Protein AF-A0AAU0KNS1-F1 (afdb_monomer_lite)

Sequence (50 aa):
MKQIRRWSTERKEQERKLNLERRGMKVAPLFADELIARELEKRHDYFKGK

Structure (mmCIF, N/CA/C/O backbone):
data_AF-A0AAU0KNS1-F1
#
_entry.id   AF-A0AAU0KNS1-F1
#
loop_
_atom_site.group_PDB
_atom_site.id
_atom_site.type_symbol
_atom_site.label_atom_id
_atom_site.label_alt_id
_atom_site.label_comp_id
_atom_site.label_asym_id
_atom_site.label_entity_id
_atom_site.label_seq_id
_atom_site.pdbx_PDB_ins_code
_atom_site.Cartn_x
_atom_site.Cartn_y
_atom_site.Cartn_z
_atom_site.occupancy
_atom_site.B_iso_or_equiv
_atom_site.auth_seq_id
_atom_site.auth_comp_id
_atom_site.auth_asym_id
_atom_site.auth_atom_id
_atom_site.pdbx_PDB_model_num
ATOM 1 N N . MET A 1 1 ? -4.127 -0.002 34.764 1.00 58.09 1 MET A N 1
ATOM 2 C CA . MET A 1 1 ? -4.756 -0.405 33.483 1.00 58.09 1 MET A CA 1
ATOM 3 C C . MET A 1 1 ? -3.975 0.216 32.327 1.00 58.09 1 MET A C 1
ATOM 5 O O . MET A 1 1 ? -3.804 1.428 32.323 1.00 58.09 1 MET A O 1
ATOM 9 N N . LYS A 1 2 ? -3.438 -0.581 31.390 1.00 68.81 2 LYS A N 1
ATOM 10 C CA . LYS A 1 2 ? -2.667 -0.069 30.240 1.00 68.81 2 LYS A CA 1
ATOM 11 C C . LYS A 1 2 ? -3.653 0.540 29.233 1.00 68.81 2 LYS A C 1
ATOM 13 O O . LYS A 1 2 ? -4.458 -0.185 28.660 1.00 68.81 2 LYS A O 1
ATOM 18 N N . GLN A 1 3 ? -3.637 1.862 29.066 1.00 68.56 3 GLN A N 1
ATOM 19 C CA . GLN A 1 3 ? -4.484 2.565 28.097 1.00 68.56 3 GLN A CA 1
ATOM 20 C C . GLN A 1 3 ? -4.121 2.095 26.680 1.00 68.56 3 GLN A C 1
ATOM 22 O O . GLN A 1 3 ? -3.036 2.390 26.176 1.00 68.56 3 GLN A O 1
ATOM 27 N N . ILE A 1 4 ? -5.006 1.324 26.045 1.00 71.62 4 ILE A N 1
ATOM 28 C CA . ILE A 1 4 ? -4.839 0.921 24.647 1.00 71.62 4 ILE A CA 1
ATOM 29 C C . ILE A 1 4 ? -5.074 2.170 23.798 1.00 71.62 4 ILE A C 1
ATOM 31 O O . ILE A 1 4 ? -6.213 2.587 23.592 1.00 71.62 4 ILE A O 1
ATOM 35 N N . ARG A 1 5 ? -3.991 2.776 23.300 1.00 72.69 5 ARG A N 1
ATOM 36 C CA . ARG A 1 5 ? -4.064 3.852 22.307 1.00 72.69 5 ARG A CA 1
ATOM 37 C C . ARG A 1 5 ? -4.649 3.286 21.013 1.00 72.69 5 ARG A C 1
ATOM 39 O O . ARG A 1 5 ? -3.932 2.723 20.188 1.00 72.69 5 ARG A O 1
ATOM 46 N N . ARG A 1 6 ? -5.966 3.420 20.841 1.00 76.44 6 ARG A N 1
ATOM 47 C CA . ARG A 1 6 ? -6.631 3.173 19.560 1.00 76.44 6 ARG A CA 1
ATOM 48 C C . ARG A 1 6 ? -6.192 4.259 18.589 1.00 76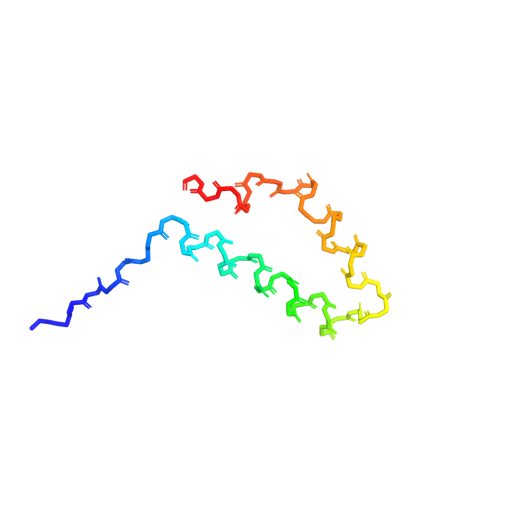.44 6 ARG A C 1
ATOM 50 O O . ARG A 1 6 ? -6.341 5.443 18.870 1.00 76.44 6 ARG A O 1
ATOM 57 N N . TRP A 1 7 ? -5.625 3.853 17.462 1.00 78.69 7 TRP A N 1
ATOM 58 C CA . TRP A 1 7 ? -5.306 4.792 16.394 1.00 78.69 7 TRP A CA 1
ATOM 59 C C . TRP A 1 7 ? -6.588 5.382 15.813 1.00 78.69 7 TRP A C 1
ATOM 61 O O . TRP A 1 7 ? -7.545 4.634 15.572 1.00 78.69 7 TRP A O 1
ATOM 71 N N . SER A 1 8 ? -6.571 6.695 15.565 1.00 82.88 8 SER A N 1
ATOM 72 C CA . SER A 1 8 ? -7.584 7.351 14.741 1.00 82.88 8 SER A CA 1
ATOM 73 C C . SER A 1 8 ? -7.588 6.738 13.338 1.00 82.88 8 SER A C 1
ATOM 75 O O . SER A 1 8 ? -6.595 6.153 12.892 1.00 82.88 8 SER A O 1
ATOM 77 N N . THR A 1 9 ? -8.722 6.837 12.653 1.00 85.00 9 THR A N 1
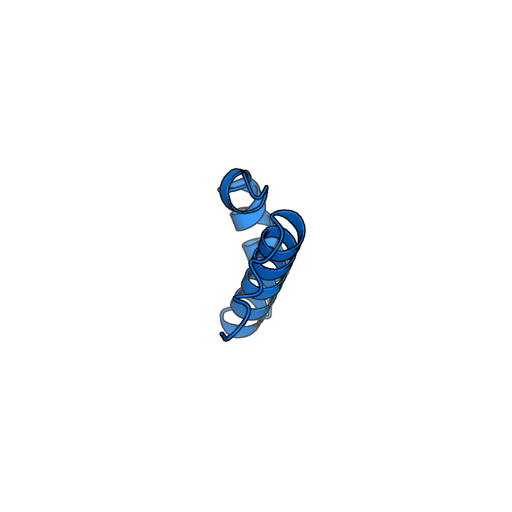ATOM 78 C CA . THR A 1 9 ? -8.879 6.409 11.255 1.00 85.00 9 THR A CA 1
ATOM 79 C C . THR A 1 9 ? -7.834 7.078 10.366 1.00 85.00 9 THR A C 1
ATOM 81 O O . THR A 1 9 ? -7.078 6.372 9.706 1.00 85.00 9 THR A O 1
ATOM 84 N N . GLU A 1 10 ? -7.641 8.390 10.504 1.00 85.06 10 GLU A N 1
ATOM 85 C CA . GLU A 1 10 ? -6.604 9.156 9.794 1.00 85.06 10 GLU A CA 1
ATOM 86 C C . GLU A 1 10 ? -5.188 8.592 9.997 1.00 85.06 10 GLU A C 1
ATOM 88 O O . GLU A 1 10 ? -4.433 8.406 9.042 1.00 85.06 10 GLU A O 1
ATOM 93 N N . ARG A 1 11 ? -4.824 8.242 11.240 1.00 88.38 11 ARG A N 1
ATOM 94 C CA . ARG A 1 11 ? -3.523 7.618 11.536 1.00 88.38 11 ARG A CA 1
ATOM 95 C C . ARG A 1 11 ? -3.380 6.258 10.861 1.00 88.38 11 ARG A C 1
ATOM 97 O O . ARG A 1 11 ? -2.295 5.923 10.394 1.00 88.38 11 ARG A O 1
ATOM 104 N N . LYS A 1 12 ? -4.453 5.464 10.811 1.00 88.50 12 LYS A N 1
ATOM 105 C CA . LYS A 1 12 ? -4.447 4.166 10.120 1.00 88.50 12 LYS A CA 1
ATOM 106 C C . LYS A 1 12 ? -4.304 4.337 8.611 1.00 88.50 12 LYS A C 1
ATOM 108 O O . LYS A 1 12 ? -3.605 3.537 7.999 1.00 88.50 12 LYS A O 1
ATOM 113 N N . GLU A 1 13 ? -4.937 5.344 8.018 1.00 90.62 13 GLU A N 1
ATOM 114 C CA . GLU A 1 13 ? -4.797 5.652 6.590 1.00 90.62 13 GLU A CA 1
ATOM 115 C C . GLU A 1 13 ? -3.367 6.025 6.233 1.00 90.62 13 GLU A C 1
ATOM 117 O O . GLU A 1 13 ? -2.780 5.433 5.325 1.00 90.62 13 GLU A O 1
ATOM 122 N N . GLN A 1 14 ? -2.792 6.964 6.987 1.00 90.88 14 GLN A N 1
ATOM 123 C CA . GLN A 1 14 ? -1.411 7.393 6.802 1.00 90.88 14 GLN A CA 1
ATOM 124 C C . GLN A 1 14 ? -0.451 6.210 6.931 1.00 90.88 14 GLN A C 1
ATOM 126 O O . GLN A 1 14 ? 0.369 5.989 6.043 1.00 90.88 14 GLN A O 1
ATOM 131 N N . GLU A 1 15 ? -0.598 5.381 7.968 1.00 93.00 15 GLU A N 1
ATOM 132 C CA . GLU A 1 15 ? 0.287 4.227 8.148 1.00 93.00 15 GLU A CA 1
ATOM 133 C C . GLU A 1 15 ? 0.115 3.176 7.037 1.00 93.00 15 GLU A C 1
ATOM 135 O O . GLU A 1 15 ? 1.090 2.548 6.627 1.00 93.00 15 GLU A O 1
ATOM 140 N N . ARG A 1 16 ? -1.099 2.982 6.499 1.00 92.44 16 ARG A N 1
ATOM 141 C CA . ARG A 1 16 ? -1.314 2.083 5.349 1.00 92.44 16 ARG A CA 1
ATOM 142 C C . ARG A 1 16 ? -0.582 2.585 4.104 1.00 92.44 16 ARG A C 1
ATOM 144 O O . ARG A 1 16 ? 0.039 1.766 3.429 1.00 92.44 16 ARG A O 1
ATOM 151 N N . LYS A 1 17 ? -0.617 3.893 3.824 1.00 91.81 17 LYS A N 1
ATOM 152 C CA . LYS A 1 17 ? 0.110 4.501 2.696 1.00 91.81 17 LYS A CA 1
ATOM 153 C C . LYS A 1 17 ? 1.626 4.383 2.875 1.00 91.81 17 LYS A C 1
ATOM 155 O O . LYS A 1 17 ? 2.293 3.849 1.998 1.00 91.81 17 LYS A O 1
ATOM 160 N N . LEU A 1 18 ? 2.146 4.727 4.054 1.00 93.56 18 LEU A N 1
ATOM 161 C CA . LEU A 1 18 ? 3.577 4.598 4.365 1.00 93.56 18 LEU A CA 1
ATOM 162 C C . LEU A 1 18 ? 4.065 3.146 4.269 1.00 93.56 18 LEU A C 1
ATOM 164 O O . LEU A 1 18 ? 5.157 2.870 3.777 1.00 93.56 18 LEU A O 1
ATOM 168 N N . ASN A 1 19 ? 3.257 2.185 4.718 1.00 94.62 19 ASN A N 1
ATO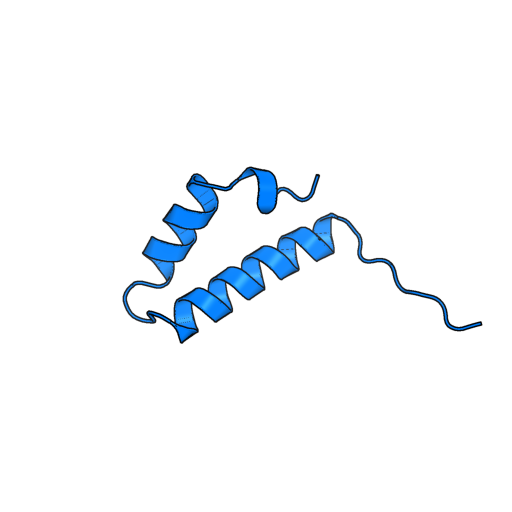M 169 C CA . ASN A 1 19 ? 3.600 0.774 4.577 1.00 94.62 19 ASN A CA 1
ATOM 170 C C . ASN A 1 19 ? 3.548 0.297 3.124 1.00 94.62 19 ASN A C 1
ATOM 172 O O . ASN A 1 19 ? 4.344 -0.567 2.756 1.00 94.62 19 ASN A O 1
ATOM 176 N N . LEU A 1 20 ? 2.646 0.838 2.303 1.00 93.81 20 LEU A N 1
ATOM 177 C CA . LEU A 1 20 ? 2.621 0.563 0.870 1.00 93.81 20 LEU A CA 1
ATOM 178 C C . LEU A 1 20 ? 3.897 1.086 0.198 1.00 93.81 20 LEU A C 1
ATOM 180 O O . LEU A 1 20 ? 4.547 0.321 -0.508 1.00 93.81 20 LEU A O 1
ATOM 184 N N . GLU A 1 21 ? 4.309 2.315 0.502 1.00 94.62 21 GLU A N 1
ATOM 185 C CA . GLU A 1 21 ? 5.556 2.909 0.002 1.00 94.62 21 GLU A CA 1
ATOM 186 C C . GLU A 1 21 ? 6.783 2.082 0.399 1.00 94.62 21 GLU A C 1
ATOM 188 O O . GLU A 1 21 ? 7.567 1.667 -0.455 1.00 94.62 21 GLU A O 1
ATOM 193 N N . ARG A 1 22 ? 6.912 1.737 1.688 1.00 96.00 22 ARG A N 1
ATOM 194 C CA . ARG A 1 22 ? 8.010 0.887 2.183 1.00 96.00 22 ARG A CA 1
ATOM 195 C C . ARG A 1 22 ? 8.041 -0.473 1.489 1.00 96.00 22 ARG A C 1
ATOM 197 O O . ARG A 1 22 ? 9.117 -0.990 1.194 1.00 96.00 22 ARG A O 1
ATOM 204 N N . ARG A 1 23 ? 6.875 -1.081 1.247 1.00 95.25 23 ARG A N 1
ATOM 205 C CA . ARG A 1 23 ? 6.780 -2.366 0.540 1.00 95.25 23 ARG A CA 1
ATOM 206 C C . ARG A 1 23 ? 7.140 -2.225 -0.934 1.00 95.25 23 ARG A C 1
ATOM 208 O O . ARG A 1 23 ? 7.864 -3.083 -1.427 1.00 95.25 23 ARG A O 1
ATOM 215 N N . GLY A 1 24 ? 6.683 -1.167 -1.602 1.00 94.56 24 GLY A N 1
ATOM 216 C CA . GLY A 1 24 ? 7.032 -0.859 -2.989 1.00 94.56 24 GLY A CA 1
ATOM 217 C C . GLY A 1 24 ? 8.540 -0.709 -3.155 1.00 94.56 24 GLY A C 1
ATOM 218 O O . GLY A 1 24 ? 9.149 -1.472 -3.900 1.00 94.56 24 GLY A O 1
ATOM 219 N N . MET A 1 25 ? 9.155 0.157 -2.345 1.00 94.69 25 MET A N 1
ATOM 220 C CA . MET A 1 25 ? 10.606 0.373 -2.347 1.00 94.69 25 MET A CA 1
ATOM 221 C C . MET A 1 25 ? 11.401 -0.892 -2.019 1.00 94.69 25 MET A C 1
ATOM 223 O O . MET A 1 25 ? 12.488 -1.085 -2.548 1.00 94.69 25 MET A O 1
ATOM 227 N N . LYS A 1 26 ? 10.875 -1.777 -1.164 1.00 95.81 26 LYS A N 1
ATOM 228 C CA . LYS A 1 26 ? 11.544 -3.040 -0.821 1.00 95.81 26 LYS A CA 1
ATOM 229 C C . LYS A 1 26 ? 11.462 -4.087 -1.935 1.00 95.81 26 LYS A C 1
ATOM 231 O O . LYS A 1 26 ? 12.408 -4.844 -2.113 1.00 95.81 26 LYS A O 1
ATOM 236 N N . VAL A 1 27 ? 10.319 -4.194 -2.612 1.00 95.00 27 VAL A N 1
ATOM 237 C CA . VAL A 1 27 ? 10.058 -5.261 -3.595 1.00 95.00 27 VAL A CA 1
ATOM 238 C C . VAL A 1 27 ? 10.556 -4.877 -4.983 1.00 95.00 27 VAL A C 1
ATOM 240 O O . VAL A 1 27 ? 11.144 -5.708 -5.668 1.00 95.00 27 VAL A O 1
ATOM 243 N N . ALA A 1 28 ? 10.321 -3.636 -5.401 1.00 93.94 28 ALA A N 1
ATOM 244 C CA . ALA A 1 28 ? 10.666 -3.158 -6.730 1.00 93.94 28 ALA A CA 1
ATOM 245 C C . ALA A 1 28 ? 11.004 -1.660 -6.675 1.00 93.94 28 ALA A C 1
ATOM 247 O O . ALA A 1 28 ? 10.168 -0.841 -7.048 1.00 93.94 28 ALA A O 1
ATOM 248 N N . PRO A 1 29 ? 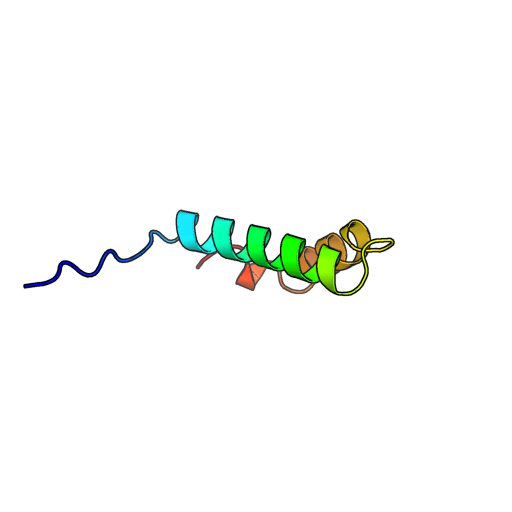12.222 -1.288 -6.235 1.00 94.50 29 PRO A N 1
ATOM 249 C CA . PRO A 1 29 ? 12.612 0.114 -6.077 1.00 94.50 29 PRO A CA 1
ATOM 250 C C . PRO A 1 29 ? 12.428 0.943 -7.353 1.00 94.50 29 PRO A C 1
ATOM 252 O O . PRO A 1 29 ? 11.953 2.068 -7.291 1.00 94.50 29 PRO A O 1
ATOM 255 N N . LEU A 1 30 ? 12.764 0.371 -8.515 1.00 96.75 30 LEU A N 1
ATOM 256 C CA . LEU A 1 30 ? 12.695 1.068 -9.805 1.00 96.75 30 LEU A CA 1
ATOM 257 C C . LEU A 1 30 ? 11.259 1.313 -10.292 1.00 96.75 30 LEU A C 1
ATOM 259 O O . LEU A 1 30 ? 11.041 2.216 -11.086 1.00 96.75 30 LEU A O 1
ATOM 263 N N . PHE A 1 31 ? 10.295 0.523 -9.815 1.00 93.88 31 PHE A N 1
ATOM 264 C CA . PHE A 1 31 ? 8.881 0.615 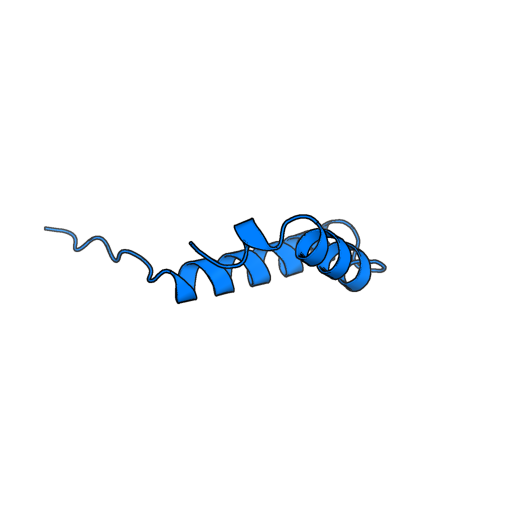-10.196 1.00 93.88 31 PHE A CA 1
ATOM 265 C C . PHE A 1 31 ? 7.993 0.949 -8.996 1.00 93.88 31 PHE A C 1
ATOM 267 O O . PHE A 1 31 ? 6.784 0.715 -9.034 1.00 93.88 31 PHE A O 1
ATOM 274 N N . ALA A 1 32 ? 8.584 1.429 -7.898 1.00 94.25 32 ALA A N 1
ATOM 275 C CA . ALA A 1 32 ? 7.874 1.604 -6.642 1.00 94.25 32 ALA A CA 1
ATOM 276 C C . ALA A 1 32 ? 6.698 2.563 -6.833 1.00 94.25 32 ALA A C 1
ATOM 278 O O . ALA A 1 32 ? 5.569 2.200 -6.515 1.00 94.25 32 ALA A O 1
ATOM 279 N N . ASP A 1 33 ? 6.946 3.718 -7.444 1.00 93.44 33 ASP A N 1
ATOM 280 C CA . ASP A 1 33 ? 5.933 4.749 -7.665 1.00 93.44 33 ASP A CA 1
ATOM 281 C C . ASP A 1 33 ? 4.775 4.247 -8.539 1.00 93.44 33 ASP A C 1
ATOM 283 O O . ASP A 1 33 ? 3.608 4.432 -8.190 1.00 93.44 33 ASP A O 1
ATOM 287 N N . GLU A 1 34 ? 5.072 3.526 -9.623 1.00 95.19 34 GLU A N 1
ATOM 288 C CA . GLU A 1 34 ? 4.054 2.953 -10.514 1.00 95.19 34 GLU A CA 1
ATOM 289 C C . GLU A 1 34 ? 3.207 1.881 -9.815 1.00 95.19 34 GLU A C 1
ATOM 291 O O . GLU A 1 34 ? 1.978 1.860 -9.938 1.00 95.19 34 GLU A O 1
ATOM 296 N N . LEU A 1 35 ? 3.842 0.992 -9.045 1.00 93.19 35 LEU A N 1
ATOM 297 C CA . LEU A 1 35 ? 3.143 -0.051 -8.294 1.00 93.19 35 LEU A CA 1
ATOM 298 C C . LEU A 1 35 ? 2.286 0.534 -7.171 1.00 93.19 35 LEU A C 1
ATOM 300 O O . LEU A 1 35 ? 1.174 0.056 -6.938 1.00 93.19 35 LEU A O 1
ATOM 304 N N . ILE A 1 36 ? 2.783 1.569 -6.491 1.00 93.25 36 ILE A N 1
ATOM 305 C CA . ILE A 1 36 ? 2.048 2.289 -5.450 1.00 93.25 36 ILE A CA 1
ATOM 306 C C . ILE A 1 36 ? 0.830 2.976 -6.069 1.00 93.25 36 ILE A C 1
ATOM 308 O O . ILE A 1 36 ? -0.281 2.776 -5.578 1.00 93.25 36 ILE A O 1
ATOM 312 N N . ALA A 1 37 ? 1.007 3.722 -7.163 1.00 94.00 37 ALA A N 1
ATOM 313 C CA . ALA A 1 37 ? -0.083 4.407 -7.856 1.00 94.00 37 ALA A CA 1
ATOM 314 C C . ALA A 1 37 ? -1.172 3.421 -8.305 1.00 94.00 37 ALA A C 1
ATOM 316 O O . ALA A 1 37 ? -2.354 3.617 -8.015 1.00 94.00 37 ALA A O 1
ATOM 317 N N . ARG A 1 38 ? -0.768 2.301 -8.914 1.00 93.88 38 ARG A N 1
ATOM 318 C CA . ARG A 1 38 ? -1.688 1.249 -9.357 1.00 93.88 38 ARG A CA 1
ATOM 319 C C . ARG A 1 38 ? -2.443 0.594 -8.200 1.00 93.88 38 ARG A C 1
ATOM 321 O O . ARG A 1 38 ? -3.631 0.300 -8.330 1.00 93.88 38 ARG A O 1
ATOM 328 N N . GLU A 1 39 ? -1.781 0.332 -7.075 1.00 93.00 39 GLU A N 1
ATOM 329 C CA . GLU A 1 39 ? -2.430 -0.270 -5.902 1.00 93.00 39 GLU A CA 1
ATOM 330 C C . GLU A 1 39 ? -3.396 0.716 -5.225 1.00 93.00 39 GLU A C 1
ATOM 332 O O . GLU A 1 39 ? -4.483 0.315 -4.798 1.00 93.00 39 GLU A O 1
ATOM 337 N N . LEU A 1 40 ? -3.044 2.007 -5.174 1.00 92.06 40 LEU A N 1
ATOM 338 C CA . LEU A 1 40 ? -3.926 3.065 -4.674 1.00 92.06 40 LEU A CA 1
ATOM 339 C C . LEU A 1 40 ? -5.178 3.221 -5.543 1.00 92.06 40 LEU A C 1
ATOM 341 O O . LEU A 1 40 ? -6.268 3.387 -4.998 1.00 92.06 40 LEU A O 1
ATOM 345 N N . GLU A 1 41 ? -5.047 3.114 -6.864 1.00 92.81 41 GLU A N 1
ATOM 346 C CA . GLU A 1 41 ? -6.178 3.155 -7.793 1.00 92.81 41 GLU A CA 1
ATOM 347 C C . GLU A 1 41 ? -7.063 1.907 -7.654 1.00 92.81 41 GLU A C 1
ATOM 349 O O . GLU A 1 41 ? -8.277 2.002 -7.457 1.00 92.81 41 GLU A O 1
ATOM 354 N N . LYS A 1 42 ? -6.450 0.718 -7.650 1.00 94.06 42 LYS A N 1
ATOM 355 C CA . LYS A 1 42 ? -7.165 -0.563 -7.579 1.00 94.06 42 LYS A CA 1
ATOM 356 C C . LYS A 1 42 ? -7.900 -0.769 -6.253 1.00 94.06 42 LYS A C 1
ATOM 358 O O . LYS A 1 42 ? -8.937 -1.431 -6.222 1.00 94.06 42 LYS A O 1
ATOM 363 N N . ARG A 1 43 ? -7.354 -0.267 -5.141 1.00 91.25 43 ARG A N 1
ATOM 364 C CA . ARG A 1 43 ? -7.873 -0.520 -3.783 1.00 91.25 43 ARG A CA 1
ATOM 365 C C . ARG A 1 43 ? -8.066 0.761 -2.986 1.00 91.25 43 ARG A C 1
ATOM 367 O O . ARG A 1 43 ? -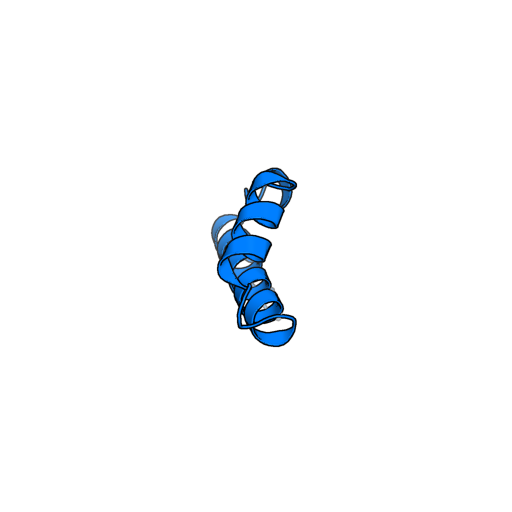7.806 0.785 -1.782 1.00 91.25 43 ARG A O 1
ATOM 374 N N . HIS A 1 44 ? -8.570 1.805 -3.635 1.00 87.31 44 HIS A N 1
ATOM 375 C CA . HIS A 1 44 ? -8.763 3.115 -3.016 1.00 87.31 44 HIS A CA 1
ATOM 376 C C . HIS A 1 44 ? -9.542 3.048 -1.680 1.00 87.31 44 HIS A C 1
ATOM 378 O O . HIS A 1 44 ? -9.158 3.695 -0.705 1.00 87.31 44 HIS A O 1
ATOM 384 N N . ASP A 1 45 ? -10.569 2.192 -1.588 1.00 88.94 45 ASP A N 1
ATOM 385 C CA . ASP A 1 45 ? -11.374 1.966 -0.377 1.00 88.94 45 ASP A CA 1
ATOM 386 C C . ASP A 1 45 ? -10.563 1.455 0.823 1.00 88.94 45 ASP A C 1
ATOM 388 O O . ASP A 1 45 ? -10.863 1.779 1.972 1.00 88.94 45 ASP A O 1
ATOM 392 N N . TYR A 1 46 ? -9.519 0.659 0.581 1.00 87.75 46 TYR A N 1
ATOM 393 C CA . TYR A 1 46 ? -8.673 0.123 1.646 1.00 87.75 46 TYR A CA 1
ATOM 394 C C . TYR A 1 46 ? -7.784 1.207 2.266 1.00 87.75 46 TYR A C 1
ATOM 396 O O . TYR A 1 46 ? -7.447 1.127 3.447 1.00 87.75 46 TYR A O 1
ATOM 404 N N . PHE A 1 47 ? -7.414 2.237 1.505 1.00 86.12 47 PHE A N 1
ATOM 405 C CA . PHE A 1 47 ? -6.544 3.318 1.978 1.00 86.12 47 PHE A CA 1
ATOM 406 C C . PHE A 1 47 ? -7.305 4.554 2.466 1.00 86.12 47 PHE A C 1
ATOM 408 O O . PHE A 1 47 ? -6.702 5.367 3.156 1.00 86.12 47 PHE A O 1
ATOM 415 N N . LYS A 1 48 ? -8.607 4.669 2.170 1.00 82.31 48 LYS A N 1
ATOM 416 C CA . LYS A 1 48 ? -9.514 5.736 2.643 1.00 82.31 48 LYS A CA 1
ATOM 417 C C . LYS A 1 48 ? -10.104 5.512 4.047 1.00 82.31 48 LYS A C 1
ATOM 419 O O . LYS A 1 48 ? -11.084 6.154 4.389 1.00 82.31 48 LYS A O 1
ATOM 424 N N . GLY A 1 49 ? -9.568 4.551 4.808 1.00 70.12 49 GLY A N 1
ATOM 425 C CA . GLY A 1 49 ? -9.817 4.404 6.251 1.00 70.12 49 GLY A CA 1
ATOM 426 C C . GLY A 1 49 ? -11.261 4.554 6.718 1.00 70.12 49 GLY A C 1
ATOM 427 O O . GLY A 1 49 ? -11.488 5.248 7.707 1.00 70.12 49 GLY A O 1
ATOM 428 N N . LYS A 1 50 ? -12.196 3.874 6.035 1.00 62.47 50 LYS A N 1
ATOM 429 C CA . LYS A 1 50 ? -13.581 3.711 6.506 1.00 62.47 50 LYS A CA 1
ATOM 430 C C . LYS A 1 50 ? -13.647 3.372 7.997 1.00 62.47 50 LYS A C 1
ATOM 432 O O . LYS A 1 50 ? -12.804 2.561 8.464 1.00 62.47 50 LYS A O 1
#

Foldseek 3Di:
DPPDPDDDLVRVLVVVLVVLLVVLCVPPVPCSVVSSVVCCVVPVVVNNRD

Radius of gyration: 13.36 Å; chains: 1; bounding box: 26×14×44 Å

pLDDT: mean 87.92, std 9.49, range [58.09, 96.75]

Secondary structure (DSSP, 8-state):
-----PPPHHHHHHHHHHHHHHHHHHH-GGGHHHHHHHHHHHTHHHHTT-